Protein AF-A0A1S3MXY1-F1 (afdb_monomer)

Solvent-accessible surface area (backbone atoms only — not comparable to full-atom values): 8953 Å² total; per-residue (Å²): 131,62,67,72,59,47,56,69,70,51,80,72,69,76,70,65,77,47,73,64,56,53,48,52,50,56,53,52,49,52,52,52,52,50,48,41,70,72,50,68,68,51,68,85,30,46,47,74,61,79,68,57,96,85,55,89,60,74,39,45,72,40,64,68,62,55,45,64,65,49,84,51,67,68,57,31,56,48,48,57,58,49,59,72,34,66,70,44,47,55,54,50,52,57,54,43,70,40,93,59,87,70,91,44,71,66,52,56,53,41,51,54,50,55,55,57,49,78,76,43,90,85,76,72,99,57,79,75,58,74,75,55,66,75,67,62,60,68,66,61,68,74,73,116

pLDDT: mean 72.37, std 17.4, range [36.59, 94.5]

Radius of gyration: 21.57 Å; Cα contacts (8 Å, |Δi|>4): 63; chains: 1; bounding box: 51×58×55 Å

Nearest PDB structures (foldseek):
  7aeb-assembly1_H  TM=2.337E-01  e=4.330E+00  Algoriphagus machipongonensis

Mean predicted aligned error: 14.03 Å

Secondary structure (DSSP, 8-state):
--HHHHTTTTT-------HHHHHHHHHHHHHHHHHHHHHTTGGGGEE-----TT--PPPEE-HHHHHHH---HHHHHHHHHHTTSHHHHHHHHHHHH-SS----HHHHHHHHHHHHHHT-TTS---GGGGGTTTTTHHHHGGG-

Sequence (144 aa):
MTELKLMRRIGYNDQEPTDSGHLSTVVSEAFVRFFVELVSHYPVFITHREVEASSPIPSSFQRESFRKSVSSRSLRQFLEVFMETQMFGLFIQEREHHRQPLRGLFEVRLHEYLNSIHGNEHRRVNKFLKGLGKDYNITLESMN

Foldseek 3Di:
DVVVVVCVVPPPPPPPCPPVNVVVVVVVLVVLLVVLVLCVQFVVQWDDDPDPPPDRDFTDGNLVVSLVLAPDPVSSVVSVVVCPDPVNVVVVVVVRPDPDD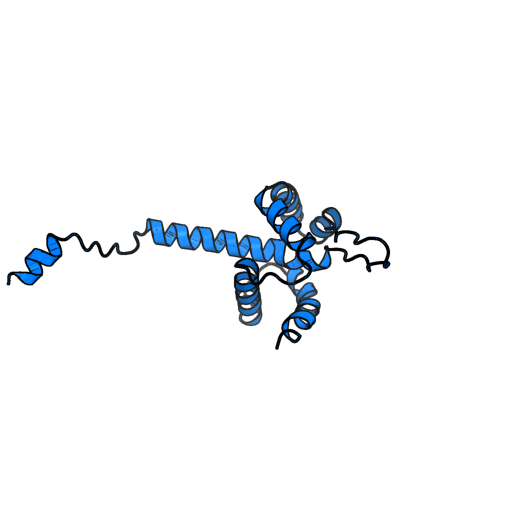DPDPSVVSNVVSVVVCVVPVDDDPDPSCVVVVVPVVVPPVVPD

Structure (mmCIF, N/CA/C/O backbone):
data_AF-A0A1S3MXY1-F1
#
_entry.id   AF-A0A1S3MXY1-F1
#
loop_
_atom_site.group_PDB
_atom_site.id
_atom_site.type_symbol
_atom_site.label_atom_id
_atom_site.label_alt_id
_atom_site.label_comp_id
_atom_site.label_asym_id
_atom_site.label_entity_id
_atom_site.label_seq_id
_atom_site.pdbx_PDB_ins_code
_atom_site.Cartn_x
_atom_site.Cartn_y
_atom_site.Cartn_z
_atom_site.occupancy
_atom_site.B_iso_or_equiv
_atom_site.auth_seq_id
_atom_site.auth_comp_id
_atom_site.auth_asym_id
_atom_site.auth_atom_id
_atom_site.pdbx_PDB_model_num
ATOM 1 N N . MET A 1 1 ? -27.478 -43.372 28.465 1.00 56.22 1 MET A N 1
ATOM 2 C CA . MET A 1 1 ? -27.123 -42.394 29.527 1.00 56.22 1 MET A CA 1
ATOM 3 C C . MET A 1 1 ? -25.604 -42.229 29.723 1.00 56.22 1 MET A C 1
ATOM 5 O O . MET A 1 1 ? -25.193 -41.268 30.361 1.00 56.22 1 MET A O 1
ATOM 9 N N . THR A 1 2 ? -24.768 -43.140 29.207 1.00 61.09 2 THR A N 1
ATOM 10 C CA . THR A 1 2 ? -23.320 -43.208 29.500 1.00 61.09 2 THR A CA 1
ATOM 11 C C . THR A 1 2 ? -22.446 -42.492 28.459 1.00 61.09 2 THR A C 1
ATOM 13 O O . THR A 1 2 ? -21.491 -41.822 28.838 1.00 61.09 2 THR A O 1
ATOM 16 N N . GLU A 1 3 ? -22.842 -42.525 27.182 1.00 58.88 3 GLU A N 1
ATOM 17 C CA . GLU A 1 3 ? -22.149 -41.870 26.053 1.00 58.88 3 GLU A CA 1
ATOM 18 C C . GLU A 1 3 ? -22.003 -40.345 26.247 1.00 58.88 3 GLU A C 1
ATOM 20 O O . GLU A 1 3 ? -20.913 -39.787 26.149 1.00 58.88 3 GLU A O 1
ATOM 25 N N . LEU A 1 4 ? -23.085 -39.669 26.656 1.00 60.16 4 LEU A N 1
ATOM 26 C CA . LEU A 1 4 ? -23.111 -38.215 26.892 1.00 60.16 4 LEU A CA 1
ATOM 27 C C . LEU A 1 4 ? -22.219 -37.760 28.063 1.00 60.16 4 LEU A C 1
ATOM 29 O O . LEU A 1 4 ? -21.730 -36.632 28.067 1.00 60.16 4 LEU A O 1
ATOM 33 N N . LYS A 1 5 ? -21.982 -38.621 29.063 1.00 66.56 5 LYS A N 1
ATOM 34 C CA . LYS A 1 5 ? -21.036 -38.326 30.157 1.00 66.56 5 LYS A CA 1
ATOM 35 C C . LYS A 1 5 ? -19.585 -38.545 29.731 1.00 66.56 5 LYS A C 1
ATOM 37 O O . LYS A 1 5 ? -18.701 -37.886 30.276 1.00 66.56 5 LYS A O 1
ATOM 42 N N . LEU A 1 6 ? -19.345 -39.435 28.767 1.00 62.31 6 LEU A N 1
ATOM 43 C CA . LEU A 1 6 ? -18.014 -39.713 28.239 1.00 62.31 6 LEU A CA 1
ATOM 44 C C . LEU A 1 6 ? -17.539 -38.590 27.303 1.00 62.31 6 LEU A C 1
ATOM 46 O O . LEU A 1 6 ? -16.400 -38.149 27.433 1.00 62.31 6 LEU A O 1
ATOM 50 N N . MET A 1 7 ? -18.433 -38.021 26.485 1.00 59.41 7 MET A N 1
ATOM 51 C CA . MET A 1 7 ? -18.130 -36.854 25.634 1.00 59.41 7 MET A CA 1
ATOM 52 C C . MET A 1 7 ? -17.829 -35.563 26.416 1.00 59.41 7 MET A C 1
ATOM 54 O O . MET A 1 7 ? -17.203 -34.662 25.881 1.00 59.41 7 MET A O 1
ATOM 58 N N . ARG A 1 8 ? -18.222 -35.464 27.695 1.00 60.22 8 ARG A N 1
ATOM 59 C CA . ARG A 1 8 ? -17.816 -34.352 28.581 1.00 60.22 8 ARG A CA 1
ATOM 60 C C . ARG A 1 8 ? -16.438 -34.578 29.221 1.00 60.22 8 ARG A C 1
ATOM 62 O O . ARG A 1 8 ? -15.815 -33.635 29.695 1.00 60.22 8 ARG A O 1
ATOM 69 N N . ARG A 1 9 ? -15.987 -35.834 29.302 1.00 65.94 9 ARG A N 1
ATOM 70 C CA . ARG A 1 9 ? -14.734 -36.236 29.967 1.00 65.94 9 ARG A CA 1
ATOM 71 C C . ARG A 1 9 ? -13.559 -36.312 28.996 1.00 65.94 9 ARG A C 1
ATOM 73 O O . ARG A 1 9 ? -12.427 -36.058 29.392 1.00 65.94 9 ARG A O 1
ATOM 80 N N . ILE A 1 10 ? -13.838 -36.636 27.740 1.00 57.62 10 ILE A N 1
ATOM 81 C CA . ILE A 1 10 ? -12.922 -36.452 26.621 1.00 57.62 10 ILE A CA 1
ATOM 82 C C . ILE A 1 10 ? -13.171 -35.020 26.160 1.00 57.62 10 ILE A C 1
ATOM 84 O O . ILE A 1 10 ? -14.236 -34.759 25.622 1.00 57.62 10 ILE A O 1
ATOM 88 N N . GLY A 1 11 ? -12.278 -34.082 26.468 1.00 53.25 11 GLY A N 1
ATOM 89 C CA . GLY A 1 11 ? -12.471 -32.657 26.191 1.00 53.25 11 GLY A CA 1
ATOM 90 C C . GLY A 1 11 ? -12.574 -32.337 24.699 1.00 53.25 11 GLY A C 1
ATOM 91 O O . GLY A 1 11 ? -11.644 -31.779 24.127 1.00 53.25 11 GLY A O 1
ATOM 92 N N . TYR A 1 12 ? -13.712 -32.641 24.076 1.00 47.25 12 TYR A N 1
ATOM 93 C CA . TYR A 1 12 ? -14.174 -31.958 22.879 1.00 47.25 12 TYR A CA 1
ATOM 94 C C . TYR A 1 12 ? -14.587 -30.554 23.318 1.00 47.25 12 TYR A C 1
ATOM 96 O O . TYR A 1 12 ? -15.753 -30.256 23.564 1.00 47.25 12 TYR A O 1
ATOM 104 N N . ASN A 1 13 ? -13.578 -29.702 23.491 1.00 49.75 13 ASN A N 1
ATOM 105 C CA . ASN A 1 13 ? -13.763 -28.274 23.354 1.00 49.75 13 ASN A CA 1
ATOM 106 C C . ASN A 1 13 ? -14.162 -28.046 21.893 1.00 49.75 13 ASN A C 1
ATOM 108 O O . ASN A 1 13 ? -13.296 -27.887 21.034 1.00 49.75 13 ASN A O 1
ATOM 112 N N . ASP A 1 14 ? -15.462 -27.977 21.618 1.00 52.31 14 ASP A N 1
ATOM 113 C CA . ASP A 1 14 ? -15.912 -26.933 20.705 1.00 52.31 14 ASP A CA 1
ATOM 114 C C . ASP A 1 14 ? -15.484 -25.626 21.376 1.00 52.31 14 ASP A C 1
ATOM 116 O O . ASP A 1 14 ? -16.177 -25.081 22.236 1.00 52.31 14 ASP A O 1
ATOM 120 N N . GLN A 1 15 ? -14.265 -25.171 21.076 1.00 53.62 15 GLN A N 1
ATOM 121 C CA . GLN A 1 15 ? -13.963 -23.762 21.232 1.00 53.62 15 GLN A CA 1
ATOM 122 C C . GLN A 1 15 ? -14.915 -23.068 20.266 1.00 53.62 15 GLN A C 1
ATOM 124 O O . GLN A 1 15 ? -14.603 -22.905 19.087 1.00 53.62 15 GLN A O 1
ATOM 129 N N . GLU A 1 16 ? -16.080 -22.659 20.774 1.00 58.19 16 GLU A N 1
ATOM 130 C CA . GLU A 1 16 ? -16.725 -21.474 20.236 1.00 58.19 16 GLU A CA 1
ATOM 131 C C . GLU A 1 16 ? -15.614 -20.439 20.040 1.00 58.19 16 GLU A C 1
ATOM 133 O O . GLU A 1 16 ? -14.784 -20.269 20.949 1.00 58.19 16 GLU A O 1
ATOM 138 N N . PRO A 1 17 ? -15.521 -19.814 18.857 1.00 55.44 17 PRO A N 1
ATOM 139 C CA . PRO A 1 17 ? -14.522 -18.793 18.628 1.00 55.44 17 PRO A CA 1
ATOM 140 C C . PRO A 1 17 ? -14.707 -17.762 19.732 1.00 55.44 17 PRO A C 1
ATOM 142 O O . PRO A 1 17 ? -15.725 -17.079 19.794 1.00 55.44 17 PRO A O 1
ATOM 145 N N . THR A 1 18 ? -13.746 -17.704 20.651 1.00 63.31 18 THR A N 1
ATOM 146 C CA . THR A 1 18 ? -13.789 -16.744 21.745 1.00 63.31 18 THR A CA 1
ATOM 147 C C . THR A 1 18 ? -13.927 -15.360 21.120 1.00 63.31 18 THR A C 1
ATOM 149 O O . THR A 1 18 ? -13.335 -15.110 20.066 1.00 63.31 18 THR A O 1
ATOM 152 N N . ASP A 1 19 ? -14.669 -14.442 21.744 1.00 69.62 19 ASP A N 1
ATOM 153 C CA . ASP A 1 19 ? -14.827 -13.070 21.226 1.00 69.62 19 ASP A CA 1
ATOM 154 C C . ASP A 1 19 ? -13.473 -12.433 20.846 1.00 69.62 19 ASP A C 1
ATOM 156 O O . ASP A 1 19 ? -13.366 -11.669 19.885 1.00 69.62 19 ASP A O 1
ATOM 160 N N . SER A 1 20 ? -12.403 -12.827 21.549 1.00 74.31 20 SER A N 1
ATOM 161 C CA . SER A 1 20 ? -11.014 -12.485 21.234 1.00 74.31 20 SER A CA 1
ATOM 162 C C . SER A 1 20 ? -10.517 -13.007 19.877 1.00 74.31 20 SER A C 1
ATOM 164 O O . SER A 1 20 ? -9.886 -12.249 19.146 1.00 74.31 20 SER A O 1
ATOM 166 N N . GLY A 1 21 ? -10.802 -14.258 19.504 1.00 80.06 21 GLY A N 1
ATOM 167 C CA . GLY A 1 21 ? -10.403 -14.840 18.218 1.00 80.06 21 GLY A CA 1
ATOM 168 C C . GLY A 1 21 ? -11.135 -14.202 17.035 1.00 80.06 21 GLY A C 1
ATOM 169 O O . GLY A 1 21 ? -10.526 -13.915 16.000 1.00 80.06 21 GLY A O 1
ATOM 170 N N . HIS A 1 22 ? -12.422 -13.891 17.211 1.00 82.62 22 HIS A N 1
ATOM 171 C CA . HIS A 1 22 ? -13.186 -13.137 16.218 1.00 82.62 22 HIS A CA 1
ATOM 172 C C . HIS A 1 22 ? -12.640 -11.708 16.056 1.00 82.62 22 HIS A C 1
ATOM 174 O O . HIS A 1 22 ? -12.395 -11.262 14.934 1.00 82.62 22 HIS A O 1
ATOM 180 N N . LEU A 1 23 ? -12.354 -11.013 17.164 1.00 86.31 23 LEU A N 1
ATOM 181 C CA . LEU A 1 23 ? -11.755 -9.677 17.133 1.00 86.31 23 LEU A CA 1
ATOM 182 C C . LEU A 1 23 ? -10.392 -9.672 16.431 1.00 86.31 23 LEU A C 1
ATOM 184 O O . LEU A 1 23 ? -10.171 -8.843 15.549 1.00 86.31 23 LEU A O 1
ATOM 188 N N . SER A 1 24 ? -9.494 -10.598 16.779 1.00 89.88 24 SER A N 1
ATOM 189 C CA . SER A 1 24 ? -8.190 -10.725 16.118 1.00 89.88 24 SER A CA 1
ATOM 190 C C . SER A 1 24 ? -8.340 -10.908 14.611 1.00 89.88 24 SER A C 1
ATOM 192 O O . SER A 1 24 ? -7.638 -10.250 13.850 1.00 89.88 24 SER A O 1
ATOM 194 N N . THR A 1 25 ? -9.303 -11.724 14.178 1.00 87.94 25 THR A N 1
ATOM 195 C CA . THR A 1 25 ? -9.584 -11.946 12.755 1.00 87.94 25 THR A CA 1
ATOM 196 C C . THR A 1 25 ? -10.025 -10.660 12.060 1.00 87.94 25 THR A C 1
ATOM 198 O O . THR A 1 25 ? -9.461 -10.296 11.031 1.00 87.94 25 THR A O 1
ATOM 201 N N . VAL A 1 26 ? -10.983 -9.926 12.635 1.00 86.81 26 VAL A N 1
ATOM 202 C CA . VAL A 1 26 ? -11.470 -8.653 12.071 1.00 86.81 26 VAL A CA 1
ATOM 203 C C . VAL A 1 26 ? -10.358 -7.606 12.004 1.00 86.81 26 VAL A C 1
ATOM 205 O O . VAL A 1 26 ? -10.246 -6.875 11.019 1.00 86.81 26 VAL A O 1
ATOM 208 N N . VAL A 1 27 ? -9.519 -7.536 13.037 1.00 84.56 27 VAL A N 1
ATOM 209 C CA . VAL A 1 27 ? -8.384 -6.611 13.088 1.00 84.56 27 VAL A CA 1
ATOM 210 C C . VAL A 1 27 ? -7.371 -6.958 11.998 1.00 84.56 27 VAL A C 1
ATOM 212 O O . VAL A 1 27 ? -7.017 -6.089 11.201 1.00 84.56 27 VAL A O 1
ATOM 215 N N . SER A 1 28 ? -6.947 -8.221 11.909 1.00 85.88 28 SER A N 1
ATOM 216 C CA . SER A 1 28 ? -6.038 -8.694 10.859 1.00 85.88 28 SER A CA 1
ATOM 217 C C . SER A 1 28 ? -6.598 -8.439 9.461 1.00 85.88 28 SER A C 1
ATOM 219 O O . SER A 1 28 ? -5.874 -7.967 8.589 1.00 85.88 28 SER A O 1
ATOM 221 N N . GLU A 1 29 ? -7.893 -8.669 9.259 1.00 86.00 29 GLU A N 1
ATOM 222 C CA . GLU A 1 29 ? -8.577 -8.405 7.996 1.00 86.00 29 GLU A CA 1
ATOM 223 C C . GLU A 1 29 ? -8.544 -6.918 7.620 1.00 86.00 29 GLU A C 1
ATOM 225 O O . GLU A 1 29 ? -8.246 -6.562 6.479 1.00 86.00 29 GLU A O 1
ATOM 230 N N . ALA A 1 30 ? -8.788 -6.024 8.582 1.00 84.38 30 ALA A N 1
ATOM 231 C CA . ALA A 1 30 ? -8.704 -4.585 8.355 1.00 84.38 30 ALA A CA 1
ATOM 232 C C . ALA A 1 30 ? -7.286 -4.152 7.945 1.00 84.38 30 ALA A C 1
ATOM 234 O O . ALA A 1 30 ? -7.138 -3.347 7.022 1.00 84.38 30 ALA A O 1
ATOM 235 N N . PHE A 1 31 ? -6.251 -4.716 8.577 1.00 85.94 31 PHE A N 1
ATOM 236 C CA . PHE A 1 31 ? -4.856 -4.463 8.209 1.00 85.94 31 PHE A CA 1
ATOM 237 C C . PHE A 1 31 ? -4.515 -4.981 6.811 1.00 85.94 31 PHE A C 1
ATOM 239 O O . PHE A 1 31 ? -3.900 -4.258 6.031 1.00 85.94 31 PHE A O 1
ATOM 246 N N . VAL A 1 32 ? -4.943 -6.198 6.469 1.00 87.00 32 VAL A N 1
ATOM 247 C CA . VAL A 1 32 ? -4.735 -6.782 5.135 1.00 87.00 32 VAL A CA 1
ATOM 248 C C . VAL A 1 32 ? -5.422 -5.939 4.066 1.00 87.00 32 VAL A C 1
ATOM 250 O O . VAL A 1 32 ? -4.809 -5.604 3.054 1.00 87.00 32 VAL A O 1
ATOM 253 N N . ARG A 1 33 ? -6.668 -5.522 4.303 1.00 85.31 33 ARG A N 1
ATOM 254 C CA . ARG A 1 33 ? -7.403 -4.664 3.370 1.00 85.31 33 ARG A CA 1
ATOM 255 C C . ARG A 1 33 ? -6.737 -3.302 3.197 1.00 85.31 33 ARG A C 1
ATOM 257 O O . ARG A 1 33 ? -6.646 -2.813 2.075 1.00 85.31 33 ARG A O 1
ATOM 264 N N . PHE A 1 34 ? -6.255 -2.707 4.286 1.00 84.69 34 PHE A N 1
ATOM 265 C CA . PHE A 1 34 ? -5.496 -1.460 4.238 1.00 84.69 34 PHE A CA 1
ATOM 266 C C . PHE A 1 34 ? -4.184 -1.619 3.459 1.00 84.69 34 PHE A C 1
ATOM 268 O O . PHE A 1 34 ? -3.860 -0.767 2.637 1.00 84.69 34 PHE A O 1
ATOM 275 N N . PHE A 1 35 ? -3.463 -2.726 3.660 1.00 87.56 35 PHE A N 1
ATOM 276 C CA . PHE A 1 35 ? -2.258 -3.044 2.898 1.00 87.56 35 PHE A CA 1
ATOM 277 C C . PHE A 1 35 ? -2.556 -3.148 1.402 1.00 87.56 35 PHE A C 1
ATOM 279 O O . PHE A 1 35 ? -1.929 -2.454 0.609 1.00 87.56 35 PHE A O 1
ATOM 286 N N . VAL A 1 36 ? -3.552 -3.952 1.021 1.00 87.25 36 VAL A N 1
ATOM 287 C CA . VAL A 1 36 ? -3.983 -4.115 -0.375 1.00 87.25 36 VAL A CA 1
ATOM 288 C C . VAL A 1 36 ? -4.347 -2.773 -0.999 1.00 87.25 36 VAL A C 1
ATOM 290 O O . VAL A 1 36 ? -3.848 -2.442 -2.069 1.00 87.25 36 VAL A O 1
ATOM 293 N N . GLU A 1 37 ? -5.156 -1.965 -0.320 1.00 85.75 37 GLU A N 1
ATOM 294 C CA . GLU A 1 37 ? -5.523 -0.631 -0.793 1.00 85.75 37 GLU A CA 1
ATOM 295 C C . GLU A 1 37 ? -4.291 0.254 -1.019 1.00 85.75 37 GLU A C 1
ATOM 297 O O . GLU A 1 37 ? -4.156 0.887 -2.068 1.00 85.75 37 GLU A O 1
ATOM 302 N N . LEU A 1 38 ? -3.364 0.248 -0.061 1.00 85.50 38 LEU A N 1
ATOM 303 C CA . LEU A 1 38 ? -2.178 1.086 -0.094 1.00 85.50 38 LEU A CA 1
ATOM 304 C C . LEU A 1 38 ? -1.170 0.652 -1.156 1.00 85.50 38 LEU A C 1
ATOM 306 O O . LEU A 1 38 ? -0.561 1.514 -1.776 1.00 85.50 38 LEU A O 1
ATOM 310 N N . VAL A 1 39 ? -0.968 -0.648 -1.370 1.00 88.56 39 VAL A N 1
ATOM 311 C CA . VAL A 1 39 ? 0.103 -1.145 -2.246 1.00 88.56 39 VAL A CA 1
ATOM 312 C C . VAL A 1 39 ? -0.379 -1.676 -3.587 1.00 88.56 39 VAL A C 1
ATOM 314 O O . VAL A 1 39 ? 0.458 -1.876 -4.451 1.00 88.56 39 VAL A O 1
ATOM 317 N N . SER A 1 40 ? -1.686 -1.849 -3.818 1.00 87.06 40 SER A N 1
ATOM 318 C CA . SER A 1 40 ? -2.262 -2.401 -5.068 1.00 87.06 40 SER A CA 1
ATOM 319 C C . SER A 1 40 ? -1.705 -1.802 -6.360 1.00 87.06 40 SER A C 1
ATOM 321 O O . SER A 1 40 ? -1.659 -2.477 -7.383 1.00 87.06 40 SER A O 1
ATOM 323 N N . HIS A 1 41 ? -1.253 -0.552 -6.304 1.00 86.25 41 HIS A N 1
ATOM 324 C CA . HIS A 1 41 ? -0.737 0.200 -7.436 1.00 86.25 41 HIS A CA 1
ATOM 325 C C . HIS A 1 41 ? 0.760 0.030 -7.707 1.00 86.25 41 HIS A C 1
ATOM 327 O O . HIS A 1 41 ? 1.273 0.616 -8.658 1.00 86.25 41 HIS A O 1
ATOM 333 N N . TYR A 1 42 ? 1.457 -0.783 -6.909 1.00 87.94 42 TYR A N 1
ATOM 334 C CA . TYR A 1 42 ? 2.888 -1.035 -7.051 1.00 87.94 42 TYR A CA 1
ATOM 335 C C . TYR A 1 42 ? 3.335 -1.500 -8.456 1.00 87.94 42 TYR A C 1
ATOM 337 O O . TYR A 1 42 ? 4.433 -1.087 -8.836 1.00 87.94 42 TYR A O 1
ATOM 345 N N . PRO A 1 43 ? 2.564 -2.283 -9.259 1.00 85.38 43 PRO A N 1
ATOM 346 C CA . PRO A 1 43 ? 3.080 -2.821 -10.522 1.00 85.38 43 PRO A CA 1
ATOM 347 C C . PRO A 1 43 ? 3.478 -1.730 -11.518 1.00 85.38 43 PRO A C 1
ATOM 349 O O . PRO A 1 43 ? 4.475 -1.871 -12.214 1.00 85.38 43 PRO A O 1
ATOM 352 N N . VAL A 1 44 ? 2.755 -0.603 -11.526 1.00 85.25 44 VAL A N 1
ATOM 353 C CA . VAL A 1 44 ? 3.026 0.559 -12.397 1.00 85.25 44 VAL A CA 1
ATOM 354 C C . VAL A 1 44 ? 4.406 1.175 -12.122 1.00 85.25 44 VAL A C 1
ATOM 356 O O . VAL A 1 44 ? 4.972 1.863 -12.967 1.00 85.25 44 VAL A O 1
ATOM 359 N N . PHE A 1 45 ? 4.965 0.922 -10.938 1.00 87.25 45 PHE A N 1
ATOM 360 C CA . PHE A 1 45 ? 6.243 1.468 -10.490 1.00 87.25 45 PHE A CA 1
ATOM 361 C C . PHE A 1 45 ? 7.380 0.453 -10.565 1.00 87.25 45 PHE A C 1
ATOM 363 O O . PHE A 1 45 ? 8.494 0.787 -10.170 1.00 87.25 45 PHE A O 1
ATOM 370 N N . ILE A 1 46 ? 7.142 -0.757 -11.072 1.00 85.62 46 ILE A N 1
ATOM 371 C CA . ILE A 1 46 ? 8.212 -1.698 -11.399 1.00 85.62 46 ILE A CA 1
ATOM 372 C C . ILE A 1 46 ? 8.628 -1.449 -12.846 1.00 85.62 46 ILE A C 1
ATOM 374 O O . ILE A 1 46 ? 7.863 -1.672 -13.782 1.00 85.62 46 ILE A O 1
ATOM 378 N N . THR A 1 47 ? 9.860 -0.986 -13.048 1.00 81.38 47 THR A N 1
ATOM 379 C CA . THR A 1 47 ? 10.421 -0.868 -14.393 1.00 81.38 47 THR A CA 1
ATOM 380 C C . THR A 1 47 ? 11.010 -2.190 -14.843 1.00 81.38 47 THR A C 1
ATOM 382 O O . THR A 1 47 ? 12.039 -2.635 -14.332 1.00 81.38 47 THR A O 1
ATOM 385 N N . HIS A 1 48 ? 10.376 -2.788 -15.847 1.00 69.62 48 HIS A N 1
ATOM 386 C CA . HIS A 1 48 ? 10.937 -3.890 -16.613 1.00 69.62 48 HIS A CA 1
ATOM 387 C C . HIS A 1 48 ? 11.810 -3.303 -17.722 1.00 69.62 48 HIS A C 1
ATOM 389 O O . HIS A 1 48 ? 11.304 -2.796 -18.720 1.00 69.62 48 HIS A O 1
ATOM 395 N N . ARG A 1 49 ? 13.132 -3.307 -17.537 1.00 62.16 49 ARG A N 1
ATOM 396 C CA . ARG A 1 49 ? 14.044 -2.925 -18.618 1.00 62.16 49 ARG A CA 1
ATOM 397 C C . ARG A 1 49 ? 14.104 -4.086 -19.606 1.00 62.16 49 ARG A C 1
ATOM 399 O O . ARG A 1 49 ? 14.396 -5.210 -19.193 1.00 62.16 49 ARG A O 1
ATOM 406 N N . GLU A 1 50 ? 13.769 -3.827 -20.870 1.00 54.81 50 GLU A N 1
ATOM 407 C CA . GLU A 1 50 ? 13.868 -4.832 -21.928 1.00 54.81 50 GLU A CA 1
ATOM 408 C C . GLU A 1 50 ? 15.263 -5.454 -21.912 1.00 54.81 50 GLU A C 1
ATOM 410 O O . GLU A 1 50 ? 16.282 -4.775 -21.772 1.00 54.81 50 GLU A O 1
ATOM 415 N N . VAL A 1 51 ? 15.271 -6.780 -21.964 1.00 54.56 51 VAL A N 1
ATOM 416 C CA . VAL A 1 51 ? 16.476 -7.592 -21.897 1.00 54.56 51 VAL A CA 1
ATOM 417 C C . VAL A 1 51 ? 17.224 -7.388 -23.206 1.00 54.56 51 VAL A C 1
ATOM 419 O O . VAL A 1 51 ? 16.945 -8.067 -24.190 1.00 54.56 51 VAL A O 1
ATOM 422 N N . GLU A 1 52 ? 18.181 -6.465 -23.243 1.00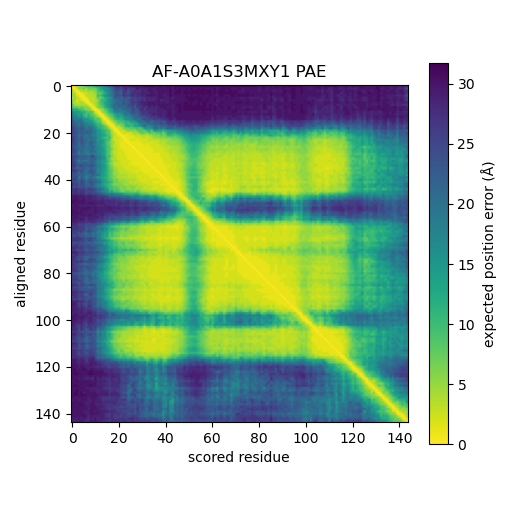 49.34 52 GLU A N 1
ATOM 423 C CA . GLU A 1 52 ? 19.232 -6.576 -24.246 1.00 49.34 52 GLU A CA 1
ATOM 424 C C . GLU A 1 52 ? 19.962 -7.894 -23.970 1.00 49.34 52 GLU A C 1
ATOM 426 O O . GLU A 1 52 ? 20.315 -8.199 -22.828 1.00 49.34 52 GLU A O 1
ATOM 431 N N . ALA A 1 53 ? 20.110 -8.715 -25.012 1.00 56.44 53 ALA A N 1
ATOM 432 C CA . ALA A 1 53 ? 20.458 -10.138 -24.969 1.00 56.44 53 ALA A CA 1
ATOM 433 C C . ALA A 1 53 ? 21.815 -10.495 -24.311 1.00 56.44 53 ALA A C 1
ATOM 435 O O . ALA A 1 53 ? 22.261 -11.636 -24.397 1.00 56.44 53 ALA A O 1
ATOM 436 N N . SER A 1 54 ? 22.480 -9.548 -23.651 1.00 57.75 54 SER A N 1
ATOM 437 C CA . SER A 1 54 ? 23.791 -9.687 -23.022 1.00 57.75 54 SER A CA 1
ATOM 438 C C . SER A 1 54 ? 23.788 -9.545 -21.494 1.00 57.75 54 SER A C 1
ATOM 440 O O . SER A 1 54 ? 24.803 -9.864 -20.879 1.00 57.75 54 SER A O 1
ATOM 442 N N . SER A 1 55 ? 22.690 -9.122 -20.848 1.00 55.22 55 SER A N 1
ATOM 443 C CA . SER A 1 55 ? 22.604 -9.137 -19.378 1.00 55.22 55 SER A CA 1
ATOM 444 C C . SER A 1 55 ? 21.155 -9.066 -18.874 1.00 55.22 55 SER A C 1
ATOM 446 O O . SER A 1 55 ? 20.436 -8.129 -19.228 1.00 55.22 55 SER A O 1
ATOM 448 N N . PRO A 1 56 ? 20.684 -10.008 -18.032 1.00 59.88 56 PRO A N 1
ATOM 449 C CA . PRO A 1 56 ? 19.397 -9.873 -17.366 1.00 59.88 56 PRO A CA 1
ATOM 450 C C . PRO A 1 56 ? 19.488 -8.744 -16.333 1.00 59.88 56 PRO A C 1
ATOM 452 O O . PRO A 1 56 ? 19.898 -8.954 -15.194 1.00 59.88 56 PRO A O 1
ATOM 455 N N . ILE A 1 57 ? 19.119 -7.526 -16.731 1.00 64.44 57 ILE A N 1
ATOM 456 C CA . ILE A 1 57 ? 18.982 -6.417 -15.788 1.00 64.44 57 ILE A CA 1
ATOM 457 C C . ILE A 1 57 ? 17.752 -6.721 -14.914 1.00 64.44 57 ILE A C 1
ATOM 459 O O . ILE A 1 57 ? 16.662 -6.926 -15.462 1.00 64.44 57 ILE A O 1
ATOM 463 N N . PRO A 1 58 ? 17.902 -6.802 -13.579 1.00 65.69 58 PRO A N 1
ATOM 464 C CA . PRO A 1 58 ? 16.775 -7.036 -12.688 1.00 65.69 58 PRO A CA 1
ATOM 465 C C . PRO A 1 58 ? 15.765 -5.890 -12.800 1.00 65.69 58 PRO A C 1
ATOM 467 O O . PRO A 1 58 ? 16.135 -4.734 -13.022 1.00 65.69 58 PRO A O 1
ATOM 470 N N . SER A 1 59 ? 14.479 -6.223 -12.671 1.00 77.69 59 SER A N 1
ATOM 471 C CA . SER A 1 59 ? 13.428 -5.201 -12.617 1.00 77.69 59 SER A CA 1
ATOM 472 C C . SER A 1 59 ? 13.631 -4.366 -11.356 1.00 77.69 59 SER A C 1
ATOM 474 O O . SER A 1 59 ? 14.032 -4.916 -10.333 1.00 77.69 59 SER A O 1
ATOM 476 N N . SER A 1 60 ? 13.386 -3.059 -11.432 1.00 84.75 60 SER A N 1
ATOM 477 C CA . SER A 1 60 ? 13.601 -2.158 -10.296 1.00 84.75 60 SER A CA 1
ATOM 478 C C . SER A 1 60 ? 12.350 -1.364 -9.939 1.00 84.75 60 SER A C 1
ATOM 480 O O . SER A 1 60 ? 11.637 -0.856 -10.808 1.00 84.75 60 SER A O 1
ATOM 482 N N . PHE A 1 61 ? 12.087 -1.251 -8.643 1.00 90.25 61 PHE A N 1
ATOM 483 C CA . PHE A 1 61 ? 10.959 -0.542 -8.073 1.00 90.25 61 PHE A CA 1
ATOM 484 C C . PHE A 1 61 ? 11.268 0.945 -7.876 1.00 90.25 61 PHE A C 1
ATOM 486 O O . PHE A 1 61 ? 12.166 1.349 -7.132 1.00 90.25 61 PHE A O 1
ATOM 493 N N . GLN A 1 62 ? 10.465 1.799 -8.504 1.00 90.88 62 GLN A N 1
ATOM 494 C CA . GLN A 1 62 ? 10.555 3.250 -8.407 1.00 90.88 62 GLN A CA 1
ATOM 495 C C . GLN A 1 62 ? 9.903 3.776 -7.123 1.00 90.88 62 GLN A C 1
ATOM 497 O O . GLN A 1 62 ? 8.834 4.394 -7.140 1.00 90.88 62 GLN A O 1
ATOM 502 N N . ARG A 1 63 ? 10.589 3.576 -5.995 1.00 92.00 63 ARG A N 1
ATOM 503 C CA . ARG A 1 63 ? 10.129 3.956 -4.648 1.00 92.00 63 ARG A CA 1
ATOM 504 C C . ARG A 1 63 ? 9.624 5.399 -4.548 1.00 92.00 63 ARG A C 1
ATOM 506 O O . ARG A 1 63 ? 8.566 5.657 -3.972 1.00 92.00 63 ARG A O 1
ATOM 513 N N . GLU A 1 64 ? 10.362 6.358 -5.106 1.00 91.12 64 GLU A N 1
ATOM 514 C CA . GLU A 1 64 ? 9.970 7.769 -5.040 1.00 91.12 64 GLU A CA 1
ATOM 515 C C . GLU A 1 64 ? 8.699 8.078 -5.830 1.00 91.12 64 GLU A C 1
ATOM 517 O O . GLU A 1 64 ? 7.845 8.824 -5.344 1.00 91.12 64 GLU A O 1
ATOM 522 N N . SER A 1 65 ? 8.586 7.525 -7.038 1.00 88.94 65 SER A N 1
ATOM 523 C CA . SER A 1 65 ? 7.428 7.696 -7.916 1.00 88.94 65 SER A CA 1
ATOM 524 C C . SER A 1 65 ? 6.181 7.087 -7.273 1.00 88.94 65 SER A C 1
ATOM 526 O O . SER A 1 65 ? 5.143 7.747 -7.219 1.00 88.94 65 SER A O 1
ATOM 528 N N . PHE A 1 66 ? 6.312 5.893 -6.684 1.00 91.25 66 PHE A N 1
ATOM 529 C CA . PHE A 1 66 ? 5.238 5.224 -5.951 1.00 91.25 66 PHE A CA 1
ATOM 530 C C . PHE A 1 66 ? 4.737 6.083 -4.785 1.00 91.25 66 PHE A C 1
ATOM 532 O O . PHE A 1 66 ? 3.543 6.372 -4.701 1.00 91.25 66 PHE A O 1
ATOM 539 N N . ARG A 1 67 ? 5.645 6.624 -3.957 1.00 92.56 67 ARG A N 1
ATOM 540 C CA . ARG A 1 67 ? 5.272 7.556 -2.878 1.00 92.56 67 ARG A CA 1
ATOM 541 C C . ARG A 1 67 ? 4.567 8.803 -3.411 1.00 92.56 67 ARG A C 1
ATOM 543 O O . ARG A 1 67 ? 3.555 9.222 -2.857 1.00 92.56 67 ARG A O 1
ATOM 550 N N . LYS A 1 68 ? 5.116 9.436 -4.453 1.00 88.75 68 LYS A N 1
ATOM 551 C CA . LYS A 1 68 ? 4.589 10.695 -5.015 1.00 88.75 68 LYS A CA 1
ATOM 552 C C . LYS A 1 68 ? 3.224 10.522 -5.677 1.00 88.75 68 LYS A C 1
ATOM 554 O O . LYS A 1 68 ? 2.499 11.508 -5.774 1.00 88.75 68 LYS A O 1
ATOM 559 N N . SER A 1 69 ? 2.881 9.306 -6.094 1.00 85.88 69 SER A N 1
ATOM 560 C CA . SER A 1 69 ? 1.592 9.011 -6.711 1.00 85.88 69 SER A CA 1
ATOM 561 C C . SER A 1 69 ? 0.428 9.316 -5.760 1.00 85.88 69 SER A C 1
ATOM 563 O O . SER A 1 69 ? -0.573 9.892 -6.170 1.00 85.88 69 SER A O 1
ATOM 565 N N . VAL A 1 70 ? 0.596 9.070 -4.460 1.00 84.31 70 VAL A N 1
ATOM 566 C CA . VAL A 1 70 ? -0.436 9.318 -3.454 1.00 84.31 70 VAL A CA 1
ATOM 567 C C . VAL A 1 70 ? -0.673 10.820 -3.246 1.00 84.31 70 VAL A C 1
ATOM 569 O O . VAL A 1 70 ? 0.213 11.568 -2.835 1.00 84.31 70 VAL A O 1
ATOM 572 N N . SER A 1 71 ? -1.911 11.281 -3.444 1.00 79.62 71 SER A N 1
ATOM 573 C CA . SER A 1 71 ? -2.261 12.705 -3.318 1.00 79.62 71 SER A CA 1
ATOM 574 C C . SER A 1 71 ? -2.309 13.205 -1.866 1.00 79.62 71 SER A C 1
ATOM 576 O O . SER A 1 71 ? -1.913 14.340 -1.586 1.00 79.62 71 SER A O 1
ATOM 578 N N . SER A 1 72 ? -2.729 12.367 -0.914 1.00 87.00 72 SER A N 1
ATOM 579 C CA . SER A 1 72 ? -2.843 12.739 0.502 1.00 87.00 72 SER A CA 1
ATOM 580 C C . SER A 1 72 ? -1.471 12.899 1.172 1.00 87.00 72 SER A C 1
ATOM 582 O O . SER A 1 72 ? -0.613 12.022 1.083 1.00 87.00 72 SER A O 1
ATOM 584 N N . ARG A 1 73 ? -1.256 14.025 1.870 1.00 88.44 73 ARG A N 1
ATOM 585 C CA . ARG A 1 73 ? 0.005 14.321 2.579 1.00 88.44 73 ARG A CA 1
ATOM 586 C C . ARG A 1 73 ? 0.258 13.354 3.735 1.00 88.44 73 ARG A C 1
ATOM 588 O O . ARG A 1 73 ? 1.369 12.853 3.861 1.00 88.44 73 ARG A O 1
ATOM 595 N N . SER A 1 74 ? -0.754 13.098 4.561 1.00 90.25 74 SER A N 1
ATOM 596 C CA . SER A 1 74 ? -0.635 12.178 5.697 1.00 90.25 74 SER A CA 1
ATOM 597 C C . SER A 1 74 ? -0.396 10.749 5.222 1.00 90.25 74 SER A C 1
ATOM 599 O O . SER A 1 74 ? 0.456 10.055 5.767 1.00 90.25 74 SER A O 1
ATOM 601 N N . LEU A 1 75 ? -1.077 10.335 4.149 1.00 87.56 75 LEU A N 1
ATOM 602 C CA . LEU A 1 75 ? -0.870 9.014 3.565 1.00 87.56 75 LEU A CA 1
ATOM 603 C C . LEU A 1 75 ? 0.523 8.882 2.943 1.00 87.56 75 LEU A C 1
ATOM 605 O O . LEU A 1 75 ? 1.129 7.830 3.071 1.00 87.56 75 LEU A O 1
ATOM 609 N N . ARG A 1 76 ? 1.073 9.948 2.343 1.00 91.00 76 ARG A N 1
ATOM 610 C CA . ARG A 1 76 ? 2.467 9.971 1.868 1.00 91.00 76 ARG A CA 1
ATOM 611 C C . ARG A 1 76 ? 3.485 9.794 2.988 1.00 91.00 76 ARG A C 1
ATOM 613 O O . ARG A 1 76 ? 4.417 9.019 2.818 1.00 91.00 76 ARG A O 1
ATOM 620 N N . GLN A 1 77 ? 3.304 10.492 4.109 1.00 93.06 77 GLN A N 1
ATOM 621 C CA . GLN A 1 77 ? 4.177 10.353 5.281 1.00 93.06 77 GLN A CA 1
ATOM 622 C C . GLN A 1 77 ? 4.085 8.949 5.880 1.00 93.06 77 GLN A C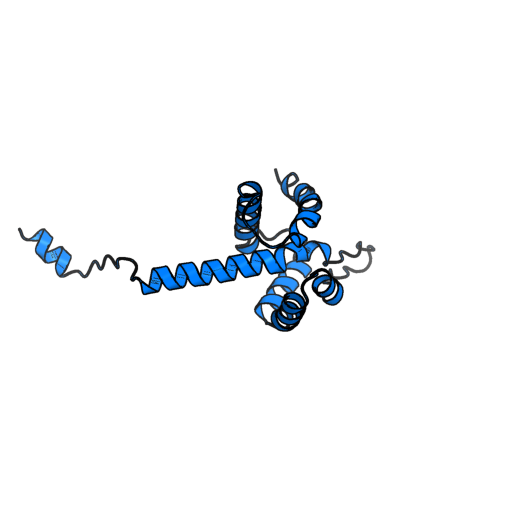 1
ATOM 624 O O . GLN A 1 77 ? 5.103 8.341 6.193 1.00 93.06 77 GLN A O 1
ATOM 629 N N . PHE A 1 78 ? 2.867 8.413 5.994 1.00 91.94 78 PHE A N 1
ATOM 630 C CA . PHE A 1 78 ? 2.670 7.034 6.420 1.00 91.94 78 PHE A CA 1
ATOM 631 C C . PHE A 1 78 ? 3.349 6.055 5.461 1.00 91.94 78 PHE A C 1
ATOM 633 O O . PHE A 1 78 ? 4.076 5.178 5.908 1.00 91.94 78 PHE A O 1
ATOM 640 N N . LEU A 1 79 ? 3.136 6.219 4.153 1.00 92.25 79 LEU A N 1
ATOM 641 C CA . LEU A 1 79 ? 3.692 5.348 3.125 1.00 92.25 79 LEU A CA 1
ATOM 642 C C . LEU A 1 79 ? 5.218 5.358 3.159 1.00 92.25 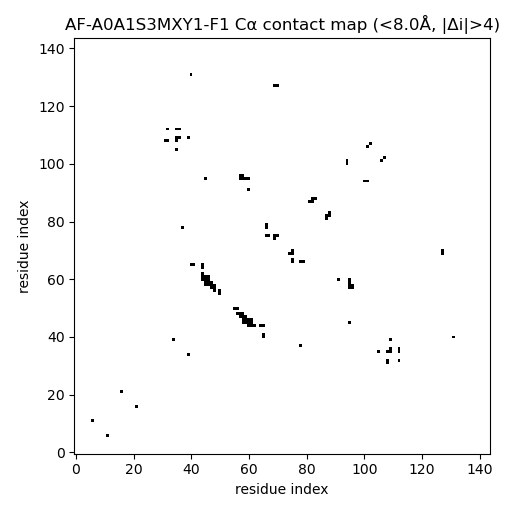79 LEU A C 1
ATOM 644 O O . LEU A 1 79 ? 5.830 4.307 3.057 1.00 92.25 79 LEU A O 1
ATOM 648 N N . GLU A 1 80 ? 5.832 6.522 3.353 1.00 93.44 80 GLU A N 1
ATOM 649 C CA . GLU A 1 80 ? 7.278 6.646 3.525 1.00 93.44 80 GLU A CA 1
ATOM 650 C C . GLU A 1 80 ? 7.797 5.766 4.663 1.00 93.44 80 GLU A C 1
ATOM 652 O O . GLU A 1 80 ? 8.667 4.937 4.422 1.00 93.44 80 GLU A O 1
ATOM 657 N N . VAL A 1 81 ? 7.198 5.858 5.853 1.00 94.50 81 VAL A N 1
ATOM 658 C CA . VAL A 1 81 ? 7.572 5.011 6.999 1.00 94.50 81 VAL A CA 1
ATOM 659 C C . VAL A 1 81 ? 7.235 3.541 6.744 1.00 94.50 81 VAL A C 1
ATOM 661 O O . VAL A 1 81 ? 8.018 2.650 7.061 1.00 94.50 81 VAL A O 1
ATOM 664 N N . PHE A 1 82 ? 6.078 3.264 6.146 1.00 91.81 82 PHE A N 1
ATOM 665 C CA . PHE A 1 82 ? 5.627 1.909 5.850 1.00 91.81 82 PHE A CA 1
ATOM 666 C C . PHE A 1 82 ? 6.583 1.185 4.900 1.00 91.81 82 PHE A C 1
ATOM 668 O O . PHE A 1 82 ? 6.886 0.007 5.089 1.00 91.81 82 PHE A O 1
ATOM 675 N N . MET A 1 83 ? 7.110 1.892 3.906 1.00 94.00 83 MET A N 1
ATOM 676 C CA . MET A 1 83 ? 8.055 1.328 2.957 1.00 94.00 83 MET A CA 1
ATOM 677 C C . MET A 1 83 ? 9.442 1.052 3.563 1.00 94.00 83 MET A C 1
ATOM 679 O O . MET A 1 83 ? 10.259 0.403 2.910 1.00 94.00 83 MET A O 1
ATOM 683 N N . GLU A 1 84 ? 9.758 1.566 4.757 1.00 93.75 84 GLU A N 1
ATOM 684 C CA . GLU A 1 84 ? 10.968 1.195 5.518 1.00 93.75 84 GLU A CA 1
ATOM 685 C C . GLU A 1 84 ? 10.799 -0.145 6.257 1.00 93.75 84 GLU A C 1
ATOM 687 O O . GLU A 1 84 ? 11.754 -0.694 6.804 1.00 93.75 84 GLU A O 1
ATOM 692 N N . THR A 1 85 ? 9.582 -0.697 6.302 1.00 93.31 85 THR A N 1
ATOM 693 C CA . THR A 1 85 ? 9.332 -1.969 6.986 1.00 93.31 85 THR A CA 1
ATOM 694 C C . THR A 1 85 ? 9.862 -3.159 6.186 1.00 93.31 85 THR A C 1
ATOM 696 O O . THR A 1 85 ? 9.792 -3.199 4.956 1.00 93.31 85 THR A O 1
ATOM 699 N N . GLN A 1 86 ? 10.314 -4.194 6.903 1.00 91.94 86 GLN A N 1
ATOM 700 C CA . GLN A 1 86 ? 10.744 -5.459 6.295 1.00 91.94 86 GLN A CA 1
ATOM 701 C C . GLN A 1 86 ? 9.628 -6.117 5.476 1.00 91.94 86 GLN A C 1
ATOM 703 O O . GLN A 1 86 ? 9.894 -6.685 4.426 1.00 91.94 86 GLN A O 1
ATOM 708 N N . MET A 1 87 ? 8.373 -6.000 5.919 1.00 88.62 87 MET A N 1
ATOM 709 C CA . MET A 1 87 ? 7.219 -6.533 5.194 1.00 88.62 87 MET A CA 1
ATOM 710 C C . MET A 1 87 ? 7.124 -5.949 3.781 1.00 88.62 87 MET A C 1
ATOM 712 O O . MET A 1 87 ? 6.942 -6.697 2.824 1.00 88.62 87 MET A O 1
ATOM 716 N N . PHE A 1 88 ? 7.274 -4.629 3.641 1.00 91.69 88 PHE A N 1
ATOM 717 C CA . PHE A 1 88 ? 7.240 -3.984 2.333 1.00 91.69 88 PHE A CA 1
ATOM 718 C C . PHE A 1 88 ? 8.466 -4.339 1.486 1.00 91.69 88 PHE A C 1
ATOM 720 O O . PHE A 1 88 ? 8.319 -4.654 0.308 1.00 91.69 88 PHE A O 1
ATOM 727 N N . GLY A 1 89 ? 9.661 -4.325 2.084 1.00 90.69 89 GLY A N 1
ATOM 728 C CA . GLY A 1 89 ? 10.896 -4.695 1.388 1.00 90.69 89 GLY A CA 1
ATOM 729 C C . GLY A 1 89 ? 10.837 -6.110 0.810 1.00 90.69 89 GLY A C 1
ATOM 730 O O . GLY A 1 89 ? 11.073 -6.292 -0.381 1.00 90.69 89 GLY A O 1
ATOM 731 N N . LEU A 1 90 ? 10.428 -7.089 1.625 1.00 90.50 90 LEU A N 1
ATOM 732 C CA . LEU A 1 90 ? 10.243 -8.475 1.189 1.00 90.50 90 LEU A CA 1
ATOM 733 C C . LEU A 1 90 ? 9.153 -8.594 0.123 1.00 90.50 90 LEU A C 1
ATOM 735 O O . LEU A 1 90 ? 9.336 -9.312 -0.854 1.00 90.50 90 LEU A O 1
ATOM 739 N N . PHE A 1 91 ? 8.043 -7.865 0.278 1.00 90.19 91 PHE A N 1
ATOM 740 C CA . PHE A 1 91 ? 6.979 -7.849 -0.721 1.00 90.19 91 PHE A CA 1
ATOM 741 C C . PHE A 1 91 ? 7.489 -7.379 -2.088 1.00 90.19 91 PHE A C 1
ATOM 743 O O . PHE A 1 91 ? 7.232 -8.049 -3.079 1.00 90.19 91 PHE A O 1
ATOM 750 N N . ILE A 1 92 ? 8.228 -6.268 -2.157 1.00 90.00 92 ILE A N 1
ATOM 751 C CA . ILE A 1 92 ? 8.741 -5.736 -3.428 1.00 90.00 92 ILE A CA 1
ATOM 752 C C . ILE A 1 92 ? 9.834 -6.626 -4.018 1.00 90.00 92 ILE A C 1
ATOM 754 O O . ILE A 1 92 ? 9.761 -6.953 -5.200 1.00 90.00 92 ILE A O 1
ATOM 758 N N . GLN A 1 93 ? 10.794 -7.071 -3.203 1.00 87.75 93 GLN A N 1
ATOM 759 C CA . GLN A 1 93 ? 11.888 -7.940 -3.644 1.00 87.75 93 GLN A CA 1
ATOM 760 C C . GLN A 1 93 ? 11.359 -9.213 -4.319 1.00 87.75 93 GLN A C 1
ATOM 762 O O . GLN A 1 93 ? 11.842 -9.624 -5.376 1.00 87.75 93 GLN A O 1
ATOM 767 N N . GLU A 1 94 ? 10.323 -9.810 -3.733 1.00 85.88 94 GLU A N 1
ATOM 768 C CA . GLU A 1 94 ? 9.666 -10.999 -4.262 1.00 85.88 94 GLU A CA 1
ATOM 769 C C . GLU A 1 94 ? 9.048 -10.750 -5.655 1.00 85.88 94 GLU A C 1
ATOM 771 O O . GLU A 1 94 ? 9.048 -11.641 -6.505 1.00 85.88 94 GLU A O 1
ATOM 776 N N . ARG A 1 95 ? 8.561 -9.530 -5.928 1.00 83.38 95 ARG A N 1
ATOM 777 C CA . ARG A 1 95 ? 7.978 -9.129 -7.227 1.00 83.38 95 ARG A CA 1
ATOM 778 C C . ARG A 1 95 ? 9.010 -8.668 -8.249 1.00 83.38 95 ARG A C 1
A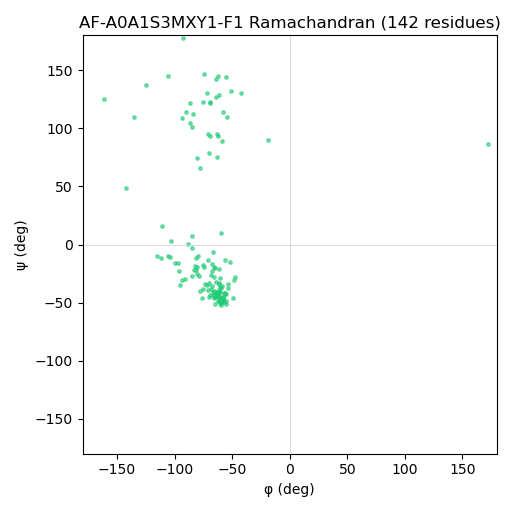TOM 780 O O . ARG A 1 95 ? 8.769 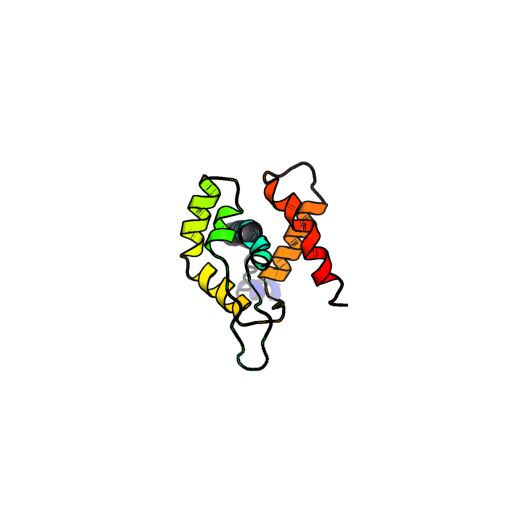-8.799 -9.443 1.00 83.38 95 ARG A O 1
ATOM 787 N N . GLU A 1 96 ? 10.147 -8.141 -7.810 1.00 81.69 96 GLU A N 1
ATOM 788 C CA . GLU A 1 96 ? 11.263 -7.796 -8.698 1.00 81.69 96 GLU A CA 1
ATOM 789 C C . GLU A 1 96 ? 11.969 -9.052 -9.237 1.00 81.69 96 GLU A C 1
ATOM 791 O O . GLU A 1 96 ? 12.400 -9.070 -10.394 1.00 81.69 96 GLU A O 1
ATOM 796 N N . HIS A 1 97 ? 12.059 -10.110 -8.419 1.00 73.62 97 HIS A N 1
ATOM 797 C CA . HIS A 1 97 ? 12.680 -11.385 -8.787 1.00 73.62 97 HIS A CA 1
ATOM 798 C C . HIS A 1 97 ? 11.772 -12.257 -9.669 1.00 73.62 97 HIS A C 1
ATOM 800 O O . HIS A 1 97 ? 12.233 -12.879 -10.631 1.00 73.62 97 HIS A O 1
ATOM 806 N N . HIS A 1 98 ? 10.470 -12.299 -9.376 1.00 71.06 98 HIS A N 1
ATOM 807 C CA . HIS A 1 98 ? 9.530 -13.150 -10.099 1.00 71.06 98 HIS A CA 1
ATOM 808 C C . HIS A 1 98 ? 8.858 -12.406 -11.252 1.00 71.06 98 HIS A C 1
ATOM 810 O O . HIS A 1 98 ? 7.986 -11.565 -11.068 1.00 71.06 98 HIS A O 1
ATOM 816 N N . ARG A 1 99 ? 9.237 -12.778 -12.480 1.00 59.44 99 ARG A N 1
ATOM 817 C CA . ARG A 1 99 ? 8.649 -12.243 -13.722 1.00 59.44 99 ARG A CA 1
ATOM 818 C C . ARG A 1 99 ? 7.193 -12.652 -13.957 1.00 59.44 99 ARG A C 1
ATOM 820 O O . ARG A 1 99 ? 6.537 -12.057 -14.804 1.00 59.44 99 ARG A O 1
ATOM 827 N N . GLN A 1 100 ? 6.702 -13.675 -13.260 1.00 59.84 100 GLN A N 1
ATOM 828 C CA . GLN A 1 100 ? 5.311 -14.116 -13.345 1.00 59.84 100 GLN A CA 1
ATOM 829 C C . GLN A 1 100 ? 4.540 -13.694 -12.090 1.00 59.84 100 GLN A C 1
ATOM 831 O O . GLN A 1 100 ? 5.115 -13.728 -10.999 1.00 59.84 100 GLN A O 1
ATOM 836 N N . PRO A 1 101 ? 3.244 -13.346 -12.214 1.00 59.53 101 PRO A N 1
ATOM 837 C CA . PRO A 1 101 ? 2.401 -13.067 -11.061 1.00 59.53 101 PRO A CA 1
ATOM 838 C C . PRO A 1 101 ? 2.379 -14.284 -10.138 1.00 59.53 101 PRO A C 1
ATOM 840 O O . PRO A 1 101 ? 1.877 -15.351 -10.498 1.00 59.53 101 PRO A O 1
ATOM 843 N N . LEU A 1 102 ? 2.931 -14.133 -8.938 1.00 66.00 102 LEU A N 1
ATOM 844 C CA . LEU A 1 102 ? 2.781 -15.136 -7.894 1.00 66.00 102 LEU A CA 1
ATOM 845 C C . LEU A 1 102 ? 1.299 -15.195 -7.533 1.00 66.00 102 LEU A C 1
ATOM 847 O O . LEU A 1 102 ? 0.719 -14.165 -7.221 1.00 66.00 102 LEU A O 1
ATOM 851 N N . ARG A 1 103 ? 0.665 -16.371 -7.558 1.00 68.62 103 ARG A N 1
ATOM 852 C CA . ARG A 1 103 ? -0.709 -16.536 -7.049 1.00 68.62 103 ARG A CA 1
ATOM 853 C C . ARG A 1 103 ? -0.694 -16.613 -5.517 1.00 68.62 103 ARG A C 1
ATOM 855 O O . ARG A 1 103 ? -0.943 -17.669 -4.944 1.00 68.62 103 ARG A O 1
ATOM 862 N N . GLY A 1 104 ? -0.321 -15.515 -4.862 1.00 78.19 104 GLY A N 1
ATOM 863 C CA . GLY A 1 104 ? -0.209 -15.415 -3.410 1.00 78.19 104 GLY A CA 1
ATOM 864 C C . GLY A 1 104 ? -1.479 -14.894 -2.735 1.00 78.19 104 GLY A C 1
ATOM 865 O O . GLY A 1 104 ? -2.455 -14.511 -3.379 1.00 78.19 104 GLY A O 1
ATOM 866 N N . LEU A 1 105 ? -1.450 -14.835 -1.398 1.00 81.81 105 LEU A N 1
ATOM 867 C CA . LEU A 1 105 ? -2.531 -14.247 -0.595 1.00 81.81 105 LEU A CA 1
ATOM 868 C C . LEU A 1 105 ? -2.858 -12.818 -1.054 1.00 81.81 105 LEU A C 1
ATOM 870 O O . LEU A 1 105 ? -4.022 -12.435 -1.094 1.00 81.81 105 LEU A O 1
ATOM 874 N N . PHE A 1 106 ? -1.840 -12.044 -1.433 1.00 86.25 106 PHE A N 1
ATOM 875 C CA . PHE A 1 106 ? -2.018 -10.678 -1.907 1.00 86.25 106 PHE A CA 1
ATOM 876 C C . PHE A 1 106 ? -2.931 -10.591 -3.138 1.00 86.25 106 PHE A C 1
ATOM 878 O O . PHE A 1 106 ? -3.841 -9.774 -3.143 1.00 86.25 106 PHE A O 1
ATOM 885 N N . GLU A 1 107 ? -2.740 -11.447 -4.142 1.00 86.81 107 GLU A N 1
ATOM 886 C CA . GLU A 1 107 ? -3.545 -11.499 -5.370 1.00 86.81 107 GLU A CA 1
ATOM 887 C C . GLU A 1 107 ? -4.998 -11.836 -5.070 1.00 86.81 107 GLU A C 1
ATOM 889 O O . GLU A 1 107 ? -5.902 -11.184 -5.591 1.00 86.81 107 GLU A O 1
ATOM 894 N N . VAL A 1 108 ? -5.218 -12.825 -4.198 1.00 86.81 108 VAL A N 1
ATOM 895 C CA . VAL A 1 108 ? -6.561 -13.223 -3.759 1.00 86.81 108 VAL A CA 1
ATOM 896 C C . VAL A 1 108 ? -7.256 -12.036 -3.099 1.00 86.81 108 VAL A C 1
ATOM 898 O O . VAL A 1 108 ? -8.363 -11.664 -3.487 1.00 86.81 108 VAL A O 1
ATOM 901 N N . ARG A 1 109 ? -6.577 -11.378 -2.153 1.00 88.19 109 ARG A N 1
ATOM 902 C CA . ARG A 1 109 ? -7.151 -10.237 -1.431 1.00 88.19 109 ARG A CA 1
ATOM 903 C C . ARG A 1 109 ? -7.302 -8.992 -2.304 1.00 88.19 109 ARG A C 1
ATOM 905 O O . ARG A 1 109 ? -8.258 -8.244 -2.123 1.00 88.19 109 ARG A O 1
ATOM 912 N N . LEU A 1 110 ? -6.410 -8.768 -3.267 1.00 86.25 110 LEU A N 1
ATOM 913 C CA . LEU A 1 110 ? -6.531 -7.702 -4.262 1.00 86.25 110 LEU A CA 1
ATOM 914 C C . LEU A 1 110 ? -7.751 -7.924 -5.154 1.00 86.25 110 LEU A C 1
ATOM 916 O O . LEU A 1 110 ? -8.516 -6.990 -5.383 1.00 86.25 110 LEU A O 1
ATOM 920 N N . HIS A 1 111 ? -7.972 -9.155 -5.607 1.00 84.44 111 HIS A N 1
ATOM 921 C CA . HIS A 1 111 ? -9.142 -9.502 -6.403 1.00 84.44 111 HIS A CA 1
ATOM 922 C C . HIS A 1 111 ? -10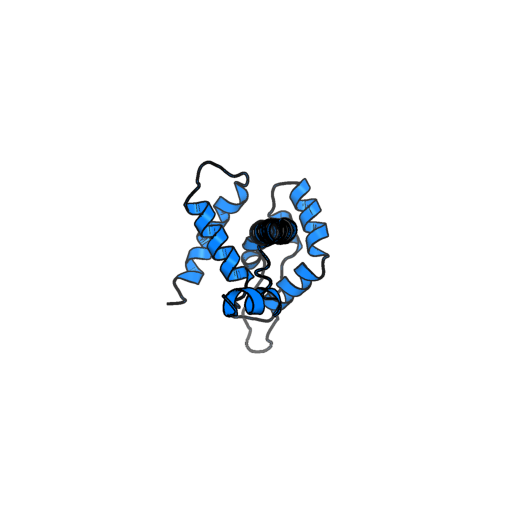.449 -9.271 -5.624 1.00 84.44 111 HIS A C 1
ATOM 924 O O . HIS A 1 111 ? -11.348 -8.583 -6.111 1.00 84.44 111 HIS A O 1
ATOM 930 N N . GLU A 1 112 ? -10.534 -9.755 -4.380 1.00 85.19 112 GLU A N 1
ATOM 931 C CA . GLU A 1 112 ? -11.670 -9.491 -3.481 1.00 85.19 112 GLU A CA 1
ATOM 932 C C . GLU A 1 112 ? -11.890 -7.989 -3.254 1.00 85.19 112 GLU A C 1
ATOM 934 O O . GLU A 1 112 ? -13.021 -7.494 -3.304 1.00 85.19 112 GLU A O 1
ATOM 939 N N . TYR A 1 113 ? -10.803 -7.245 -3.039 1.00 83.12 113 TYR A N 1
ATOM 940 C CA . TYR A 1 113 ? -10.839 -5.802 -2.849 1.00 83.12 113 TYR A CA 1
ATOM 941 C C . TYR A 1 113 ? -11.427 -5.082 -4.067 1.00 83.12 113 TYR A C 1
ATOM 943 O O . TYR A 1 113 ? -12.370 -4.301 -3.904 1.00 83.12 113 TYR A O 1
ATOM 951 N N . LEU A 1 114 ? -10.933 -5.378 -5.273 1.00 81.00 114 LEU A N 1
ATOM 952 C CA . LEU A 1 114 ? -11.412 -4.785 -6.525 1.00 81.00 114 LEU A CA 1
ATOM 953 C C . LEU A 1 114 ? -12.892 -5.111 -6.772 1.00 81.00 114 LEU A C 1
ATOM 955 O O . LEU A 1 114 ? -13.679 -4.206 -7.055 1.00 81.00 114 LEU A O 1
ATOM 959 N N . ASN A 1 115 ? -13.310 -6.364 -6.561 1.00 79.94 115 ASN A N 1
ATOM 960 C CA . ASN A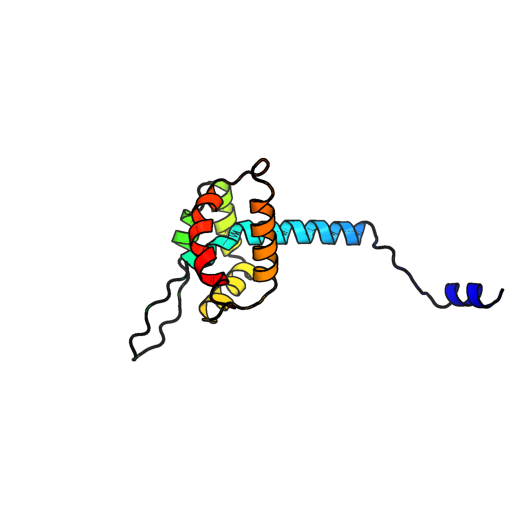 1 115 ? -14.717 -6.768 -6.663 1.00 79.94 115 ASN A CA 1
ATOM 961 C C . ASN A 1 115 ? -15.611 -6.005 -5.669 1.00 79.94 115 ASN A C 1
ATOM 963 O O . ASN A 1 115 ? -16.724 -5.601 -6.008 1.00 79.94 115 ASN A O 1
ATOM 967 N N . SER A 1 116 ? -15.111 -5.740 -4.456 1.00 75.62 116 SER A N 1
ATOM 968 C CA . SER A 1 116 ? -15.848 -4.977 -3.441 1.00 75.62 116 SER A CA 1
ATOM 969 C C . SER A 1 116 ? -16.038 -3.496 -3.793 1.00 75.62 116 SER A C 1
ATOM 971 O O . SER A 1 116 ? -16.996 -2.882 -3.320 1.00 75.62 116 SER A O 1
ATOM 973 N N . ILE A 1 117 ? -15.145 -2.916 -4.606 1.00 67.69 117 ILE A N 1
ATOM 974 C CA . ILE A 1 117 ? -15.256 -1.529 -5.079 1.00 67.69 117 ILE A CA 1
ATOM 975 C C . ILE A 1 117 ? -16.306 -1.433 -6.186 1.00 67.69 117 ILE A C 1
ATOM 977 O O . ILE A 1 117 ? -17.166 -0.555 -6.124 1.00 67.69 117 ILE A O 1
ATOM 981 N N . HIS A 1 118 ? -16.278 -2.354 -7.154 1.00 61.41 118 HIS A N 1
ATOM 982 C CA . HIS A 1 118 ? -17.215 -2.363 -8.282 1.00 61.41 118 HIS A CA 1
ATOM 983 C C . HIS A 1 118 ? -18.686 -2.501 -7.846 1.00 61.41 118 HIS A C 1
ATOM 985 O O . HIS A 1 118 ? -19.573 -1.968 -8.505 1.00 61.41 118 HIS A O 1
ATOM 991 N N . GLY A 1 119 ? -18.959 -3.151 -6.710 1.00 52.94 119 GLY A N 1
ATOM 992 C CA . GLY A 1 119 ? -20.313 -3.275 -6.157 1.00 52.94 119 GLY A CA 1
ATOM 993 C C . GLY A 1 119 ? -20.794 -2.108 -5.280 1.00 52.94 119 GLY A C 1
ATOM 994 O O . GLY A 1 119 ? -21.919 -2.160 -4.791 1.00 52.94 119 GLY A O 1
ATOM 995 N N . ASN A 1 120 ? -19.971 -1.085 -5.003 1.00 48.44 120 ASN A N 1
ATOM 996 C CA . ASN A 1 120 ? -20.222 -0.150 -3.893 1.00 48.44 120 ASN A CA 1
ATOM 997 C C . ASN A 1 120 ? -19.850 1.316 -4.215 1.00 48.44 120 ASN A C 1
ATOM 999 O O . ASN A 1 120 ? -19.199 2.000 -3.419 1.00 48.44 120 ASN A O 1
ATOM 1003 N N . GLU A 1 121 ? -20.307 1.814 -5.373 1.00 48.94 121 GLU A N 1
ATOM 1004 C CA . GLU A 1 121 ? -20.032 3.159 -5.930 1.00 48.94 121 GLU A CA 1
ATOM 1005 C C . GLU A 1 121 ? -20.312 4.349 -4.980 1.00 48.94 121 GLU A C 1
ATOM 1007 O O . GLU A 1 121 ? -19.817 5.451 -5.218 1.00 48.94 121 GLU A O 1
ATOM 1012 N N . HIS A 1 122 ? -21.050 4.163 -3.878 1.00 42.72 122 HIS A N 1
ATOM 1013 C CA . HIS A 1 122 ? -21.518 5.269 -3.035 1.00 42.72 122 HIS A CA 1
ATOM 1014 C C . HIS A 1 122 ? -20.786 5.488 -1.700 1.00 42.72 122 HIS A C 1
ATOM 1016 O O . HIS A 1 122 ? -21.028 6.522 -1.078 1.00 42.72 122 HIS A O 1
ATOM 1022 N N . ARG A 1 123 ? -19.903 4.592 -1.215 1.00 49.91 123 ARG A N 1
ATOM 1023 C CA . ARG A 1 123 ? -19.469 4.672 0.205 1.00 49.91 123 ARG A CA 1
ATOM 1024 C C . ARG A 1 123 ? -18.018 5.060 0.519 1.00 49.91 123 ARG A C 1
ATOM 1026 O O . ARG A 1 123 ? -17.747 5.292 1.694 1.00 49.91 123 ARG A O 1
ATOM 1033 N N . ARG A 1 124 ? -17.042 5.127 -0.392 1.00 46.84 124 ARG A N 1
ATOM 1034 C CA . ARG A 1 124 ? -15.637 5.132 0.086 1.00 46.84 124 ARG A CA 1
ATOM 1035 C C . ARG A 1 124 ? -14.704 6.151 -0.566 1.00 46.84 124 ARG A C 1
ATOM 1037 O O . ARG A 1 124 ? -14.317 6.056 -1.722 1.00 46.84 124 ARG A O 1
ATOM 1044 N N . VAL A 1 125 ? -14.346 7.135 0.259 1.00 46.03 125 VAL A N 1
ATOM 1045 C CA . VAL A 1 125 ? -13.034 7.790 0.369 1.00 46.03 125 VAL A CA 1
ATOM 1046 C C . VAL A 1 125 ? -11.886 6.977 -0.246 1.00 46.03 125 VAL A C 1
ATOM 1048 O O . VAL A 1 125 ? -11.292 6.153 0.427 1.00 46.03 125 VAL A O 1
ATOM 1051 N N . ASN A 1 126 ? -11.606 7.196 -1.532 1.00 46.56 126 ASN A N 1
ATOM 1052 C CA . ASN A 1 126 ? -10.273 7.409 -2.116 1.00 46.56 126 ASN A CA 1
ATOM 1053 C C . ASN A 1 126 ? -10.399 7.429 -3.648 1.00 46.56 126 ASN A C 1
ATOM 1055 O O . ASN A 1 126 ? -10.196 6.441 -4.346 1.00 46.56 126 ASN A O 1
ATOM 1059 N N . LYS A 1 127 ? -10.705 8.618 -4.190 1.00 52.56 127 LYS A N 1
ATOM 1060 C CA . LYS A 1 127 ? -10.771 8.908 -5.638 1.00 52.56 127 LYS A CA 1
ATOM 1061 C C . LYS A 1 127 ? -9.472 8.581 -6.397 1.00 52.56 127 LYS A C 1
ATOM 1063 O O . LYS A 1 127 ? -9.493 8.534 -7.620 1.00 52.56 127 LYS A O 1
ATOM 1068 N N . PHE A 1 128 ? -8.367 8.352 -5.687 1.00 50.88 128 PHE A N 1
ATOM 1069 C CA . PHE A 1 128 ? -7.060 8.028 -6.255 1.00 50.88 128 PHE A CA 1
ATOM 1070 C C . PHE A 1 128 ? -7.043 6.687 -7.013 1.00 50.88 128 PHE A C 1
ATOM 1072 O O . PHE A 1 128 ? -6.386 6.569 -8.040 1.00 50.88 128 PHE A O 1
ATOM 1079 N N . LEU A 1 129 ? -7.841 5.708 -6.580 1.00 50.59 129 LEU A N 1
ATOM 1080 C CA . LEU A 1 129 ? -7.860 4.368 -7.178 1.00 50.59 129 LEU A CA 1
ATOM 1081 C C . LEU A 1 129 ? -8.694 4.280 -8.465 1.00 50.59 129 LEU A C 1
ATOM 1083 O O . LEU A 1 129 ? -8.477 3.383 -9.276 1.00 50.59 129 LEU A O 1
ATOM 1087 N N . LYS A 1 130 ? -9.603 5.239 -8.707 1.00 48.38 130 LYS A N 1
ATOM 1088 C CA . LYS A 1 130 ? -10.433 5.263 -9.927 1.00 48.38 130 LYS A CA 1
ATOM 1089 C C . LYS A 1 130 ? -9.607 5.469 -11.208 1.00 48.38 130 LYS A C 1
ATOM 1091 O O . LYS A 1 130 ? -10.079 5.121 -12.284 1.00 48.38 130 LYS A O 1
ATOM 1096 N N . GLY A 1 131 ? -8.387 6.005 -11.107 1.00 44.16 131 GLY A N 1
ATOM 1097 C CA . GLY A 1 131 ? -7.496 6.211 -12.256 1.00 44.16 131 GLY A CA 1
ATOM 1098 C C . GLY A 1 131 ? -6.696 4.977 -12.682 1.00 44.16 131 GLY A C 1
ATOM 1099 O O . GLY A 1 131 ? -6.230 4.940 -13.812 1.00 44.16 131 GLY A O 1
ATOM 1100 N N . LEU A 1 132 ? -6.556 3.971 -11.812 1.00 51.16 132 LEU A N 1
ATOM 1101 C CA . LEU A 1 132 ? -5.655 2.834 -12.035 1.00 51.16 132 LEU A CA 1
ATOM 1102 C C . LEU A 1 132 ? -6.383 1.578 -12.551 1.00 51.16 132 LEU A C 1
ATOM 1104 O O . LEU A 1 132 ? -5.759 0.678 -13.096 1.00 51.16 132 LEU A O 1
ATOM 1108 N N . GLY A 1 133 ? -7.714 1.519 -12.430 1.00 44.84 133 GLY A N 1
ATOM 1109 C CA . GLY A 1 133 ? -8.529 0.370 -12.854 1.00 44.84 133 GLY A CA 1
ATOM 1110 C C . GLY A 1 133 ? -8.574 0.104 -14.366 1.00 44.84 133 GLY A C 1
ATOM 1111 O O . GLY A 1 133 ? -9.132 -0.908 -14.776 1.00 44.84 133 GLY A O 1
ATOM 1112 N N . LYS A 1 134 ? -8.006 0.982 -15.205 1.00 45.22 134 LYS A N 1
ATOM 1113 C CA . LYS A 1 134 ? -7.928 0.745 -16.656 1.00 45.22 134 LYS A CA 1
ATOM 1114 C C . LYS A 1 134 ? -6.781 -0.190 -17.050 1.00 45.22 134 LYS A C 1
ATOM 1116 O O . LYS A 1 134 ? -6.925 -0.893 -18.044 1.00 45.22 134 LYS A O 1
ATOM 1121 N N . ASP A 1 135 ? -5.721 -0.273 -16.244 1.00 47.38 135 ASP A N 1
ATOM 1122 C CA . ASP A 1 135 ? -4.498 -0.987 -16.634 1.00 47.38 135 ASP A CA 1
ATOM 1123 C C . ASP A 1 135 ? -4.446 -2.434 -16.105 1.00 47.38 135 ASP A C 1
ATOM 1125 O O . ASP A 1 135 ? -3.806 -3.291 -16.711 1.00 47.38 135 ASP A O 1
ATOM 1129 N N . TYR A 1 136 ? -5.181 -2.763 -15.033 1.00 46.44 136 TYR A N 1
ATOM 1130 C CA . TYR A 1 136 ? -5.214 -4.131 -14.475 1.00 46.44 136 TYR A CA 1
ATOM 1131 C C . TYR A 1 136 ? -6.156 -5.094 -15.208 1.00 46.44 136 TYR A C 1
ATOM 1133 O O . TYR A 1 136 ? -6.092 -6.301 -14.980 1.00 46.44 136 TYR A O 1
ATOM 1141 N N . ASN A 1 137 ? -7.020 -4.591 -16.096 1.00 40.66 137 ASN A N 1
ATOM 1142 C CA . ASN A 1 137 ? -7.900 -5.451 -16.895 1.00 40.66 137 ASN A CA 1
ATOM 1143 C C . ASN A 1 137 ? -7.153 -6.159 -18.038 1.00 40.66 137 ASN A C 1
ATOM 1145 O O . ASN A 1 137 ? -7.632 -7.170 -18.534 1.00 40.66 137 ASN A O 1
ATOM 1149 N N . ILE A 1 138 ? -5.960 -5.689 -18.420 1.00 44.78 138 ILE A N 1
ATOM 1150 C CA . ILE A 1 138 ? -5.197 -6.269 -19.538 1.00 44.78 138 ILE A CA 1
ATOM 1151 C C . ILE A 1 138 ? -4.411 -7.526 -19.101 1.00 44.78 138 ILE A C 1
ATOM 1153 O O . ILE A 1 138 ? -4.107 -8.396 -19.917 1.00 44.78 138 ILE A O 1
ATOM 1157 N N . THR A 1 139 ? -4.125 -7.693 -17.806 1.00 46.91 139 THR A N 1
ATOM 1158 C CA . THR A 1 139 ? -3.331 -8.829 -17.298 1.00 46.91 139 THR A CA 1
ATOM 1159 C C . THR A 1 139 ? -4.153 -9.999 -16.754 1.00 46.91 139 THR A C 1
ATOM 1161 O O . THR A 1 139 ? -3.605 -11.087 -16.609 1.00 46.91 139 THR A O 1
ATOM 1164 N N . LEU A 1 140 ? -5.448 -9.819 -16.464 1.00 44.66 140 LEU A N 1
ATOM 1165 C CA . LEU A 1 140 ? -6.301 -10.902 -15.946 1.00 44.66 140 LEU A CA 1
ATOM 1166 C C . LEU A 1 140 ? -7.024 -11.687 -17.051 1.00 44.66 140 LEU A C 1
ATOM 1168 O O . LEU A 1 140 ? -7.236 -1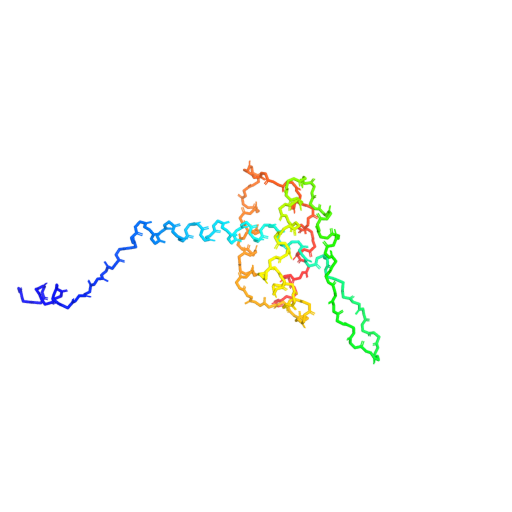2.885 -16.884 1.00 44.66 140 LEU A O 1
ATOM 1172 N N . GLU A 1 141 ? -7.345 -11.064 -18.190 1.00 40.28 141 GLU A N 1
ATOM 1173 C CA . GLU A 1 141 ? -7.941 -11.781 -19.333 1.00 40.28 141 GLU A CA 1
ATOM 1174 C C . GLU A 1 141 ? -6.934 -12.649 -20.102 1.00 40.28 141 GLU A C 1
ATOM 1176 O O . GLU A 1 141 ? -7.333 -13.593 -20.773 1.00 40.28 141 GLU A O 1
ATOM 1181 N N . SER A 1 142 ? -5.627 -12.401 -19.971 1.00 37.28 142 SER A N 1
ATOM 1182 C CA . SER A 1 142 ? -4.578 -13.194 -20.637 1.00 37.28 142 SER A CA 1
ATOM 1183 C C . SER A 1 142 ? -4.166 -14.468 -19.878 1.00 37.28 142 SER A C 1
ATOM 1185 O O . SER A 1 142 ? -3.209 -15.134 -20.269 1.00 37.28 142 SER A O 1
ATOM 1187 N N . MET A 1 143 ? -4.878 -14.822 -18.800 1.00 49.12 143 MET A N 1
ATOM 1188 C CA . MET A 1 143 ? -4.624 -16.012 -17.973 1.00 49.12 143 MET A CA 1
ATOM 1189 C C . MET A 1 143 ? -5.709 -17.104 -18.072 1.00 49.12 143 MET A C 1
ATOM 1191 O O . MET A 1 143 ? -5.734 -17.992 -17.214 1.00 49.12 143 MET A O 1
ATOM 1195 N N . ASN A 1 144 ? -6.571 -17.057 -19.094 1.00 36.59 144 ASN A N 1
ATOM 1196 C CA . ASN A 1 144 ? -7.500 -18.140 -19.450 1.00 36.59 144 ASN A CA 1
ATOM 1197 C C . ASN A 1 144 ? -7.109 -18.801 -20.772 1.00 36.59 144 ASN A C 1
ATOM 1199 O O . ASN A 1 144 ? -6.862 -18.055 -21.745 1.00 36.59 144 ASN A O 1
#